Protein AF-A0A950KW55-F1 (afdb_monomer_lite)

Secondary structure (DSSP, 8-state):
---HHHHHHHHHHHHTGGGHHHHHHHHHHHHHHH-TTTEEEEEEESSTT-S-EEEEEEEEEETTEEEEEEEETTEEEEEEEEEETTEEEEEEEE-HHHHHHHHHT-

Foldseek 3Di:
DDDVVVVVVVVVLVVPLVALQVVVQVVLVVCCVPPVPFKDWDWDAPDDPHPDTGTAKIWGDDPQKIWIWGDDPRDIWIKIFGHDPNDTPDMDTDDPVVSVVVVVVD

Sequence (106 aa):
MSDGSFDLVVSSLQADAADTRSLVEALATKLERALPAETHVDRKAAKLLSRDKRVTRIDVRLGDLDYALRMEGERARTQRSKTSGGIVIKSEELSLEAWLAALADT

Structure (mmCIF, N/CA/C/O backbone):
data_AF-A0A950KW55-F1
#
_entry.id   AF-A0A950KW55-F1
#
loop_
_atom_site.group_PDB
_atom_site.id
_atom_site.type_symbol
_atom_site.label_atom_id
_atom_site.label_alt_id
_atom_site.label_comp_id
_atom_site.label_asym_id
_atom_site.label_entity_id
_atom_site.label_seq_id
_atom_site.pdbx_PDB_ins_code
_atom_site.Cartn_x
_atom_site.Cartn_y
_atom_site.Cartn_z
_atom_site.occupancy
_atom_site.B_iso_or_equiv
_atom_site.auth_seq_id
_atom_site.auth_comp_id
_atom_site.auth_asym_id
_atom_site.auth_atom_id
_atom_site.pdbx_PDB_model_num
ATOM 1 N N . MET A 1 1 ? 3.987 -2.331 29.959 1.00 46.03 1 MET A N 1
ATOM 2 C CA . MET A 1 1 ? 5.243 -3.037 29.627 1.00 46.03 1 MET A CA 1
ATOM 3 C C . MET A 1 1 ? 4.945 -3.997 28.492 1.00 46.03 1 MET A C 1
ATOM 5 O O . MET A 1 1 ? 4.374 -5.033 28.787 1.00 46.03 1 MET A O 1
ATOM 9 N N . SER A 1 2 ? 5.229 -3.594 27.248 1.00 50.84 2 SER A N 1
ATOM 10 C CA . SER A 1 2 ? 5.435 -4.436 26.051 1.00 50.84 2 SER A CA 1
ATOM 11 C C . SER A 1 2 ? 5.650 -3.497 24.858 1.00 50.84 2 SER A C 1
ATOM 13 O O . SER A 1 2 ? 4.709 -3.228 24.130 1.00 50.84 2 SER A O 1
ATOM 15 N N . ASP A 1 3 ? 6.861 -2.955 24.701 1.00 51.66 3 ASP A N 1
ATOM 16 C CA . ASP A 1 3 ? 7.195 -2.055 23.571 1.00 51.66 3 ASP A CA 1
ATOM 17 C C . A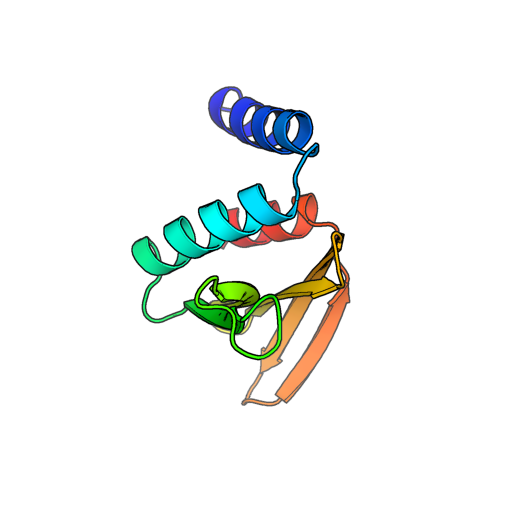SP A 1 3 ? 8.520 -2.427 22.873 1.00 51.66 3 ASP A C 1
ATOM 19 O O . ASP A 1 3 ? 8.860 -1.921 21.814 1.00 51.66 3 ASP A O 1
ATOM 23 N N . GLY A 1 4 ? 9.279 -3.383 23.424 1.00 51.66 4 GLY A N 1
ATOM 24 C CA . GLY A 1 4 ? 10.634 -3.676 22.946 1.00 51.66 4 GLY A CA 1
ATOM 25 C C . GLY A 1 4 ? 10.710 -4.451 21.629 1.00 51.66 4 GLY A C 1
ATOM 26 O O . GLY A 1 4 ? 11.717 -4.360 20.942 1.00 51.66 4 GLY A O 1
ATOM 27 N N . SER A 1 5 ? 9.680 -5.216 21.251 1.00 54.41 5 SER A N 1
ATOM 28 C CA . SER A 1 5 ? 9.697 -5.961 19.980 1.00 54.41 5 SER A CA 1
ATOM 29 C C . SER A 1 5 ? 9.237 -5.122 18.793 1.00 54.41 5 SER A C 1
ATOM 31 O O . SER A 1 5 ? 9.662 -5.401 17.678 1.00 54.41 5 SER A O 1
ATOM 33 N N . PHE A 1 6 ? 8.393 -4.111 19.013 1.00 53.34 6 PHE A N 1
ATOM 34 C CA . PHE A 1 6 ? 7.859 -3.278 17.937 1.00 53.34 6 PHE A CA 1
ATOM 35 C C . PHE A 1 6 ? 8.795 -2.111 17.625 1.00 53.34 6 PHE A C 1
ATOM 37 O O . PHE A 1 6 ? 9.083 -1.870 16.457 1.00 53.34 6 PHE A O 1
ATOM 44 N N . ASP A 1 7 ? 9.387 -1.492 18.650 1.00 55.97 7 ASP A N 1
ATOM 45 C CA . ASP A 1 7 ? 10.441 -0.490 18.472 1.00 55.97 7 ASP A CA 1
ATOM 46 C C . ASP A 1 7 ? 11.665 -1.074 17.743 1.00 55.97 7 ASP A C 1
ATOM 48 O O . ASP A 1 7 ? 12.265 -0.416 16.899 1.00 55.97 7 ASP A O 1
ATOM 52 N N . LEU A 1 8 ? 11.965 -2.365 17.942 1.00 58.38 8 LEU A N 1
ATOM 53 C CA . LEU A 1 8 ? 13.001 -3.077 17.184 1.00 58.38 8 LEU A CA 1
ATOM 54 C C . LEU A 1 8 ? 12.618 -3.299 15.713 1.00 58.38 8 LEU A C 1
ATOM 56 O O . LEU A 1 8 ? 13.489 -3.295 14.849 1.00 58.38 8 LEU A O 1
ATOM 60 N N . VAL A 1 9 ? 11.328 -3.486 15.414 1.00 59.31 9 VAL A N 1
ATOM 61 C CA . VAL A 1 9 ? 10.818 -3.589 14.037 1.00 59.31 9 VAL A CA 1
ATOM 62 C C . VAL A 1 9 ? 10.867 -2.222 13.358 1.00 59.31 9 VAL A C 1
ATOM 64 O O . VAL A 1 9 ? 11.351 -2.135 12.234 1.00 59.31 9 VAL A O 1
ATOM 67 N N . VAL A 1 10 ? 10.452 -1.156 14.045 1.00 57.22 10 VAL A N 1
ATOM 68 C CA . VAL A 1 10 ? 10.537 0.234 13.563 1.00 57.22 10 VAL A CA 1
ATOM 69 C C . VAL A 1 10 ? 11.995 0.653 13.351 1.00 57.22 10 VAL A C 1
ATOM 71 O O . VAL A 1 10 ? 12.351 1.135 12.278 1.00 57.22 10 VAL A O 1
ATOM 74 N N . SER A 1 11 ? 12.869 0.369 14.315 1.00 53.47 11 SER A N 1
ATOM 75 C CA . SER A 1 11 ? 14.308 0.635 14.237 1.00 53.47 11 SER A CA 1
ATOM 76 C C . SER A 1 11 ? 14.998 -0.207 13.162 1.00 53.47 11 SER A C 1
ATOM 78 O O . SER A 1 11 ? 15.872 0.290 12.455 1.00 53.47 11 SER A O 1
ATOM 80 N N . SER A 1 12 ? 14.586 -1.466 12.972 1.00 52.66 12 SER A N 1
ATOM 81 C CA . SER A 1 12 ? 15.067 -2.295 11.861 1.00 52.66 12 SER A CA 1
ATOM 82 C C . SER A 1 12 ? 14.625 -1.729 10.514 1.00 52.66 12 SER A C 1
ATOM 84 O O . SER A 1 12 ? 15.412 -1.770 9.579 1.00 52.66 12 SER A O 1
ATOM 86 N N . LEU A 1 13 ? 13.408 -1.187 10.399 1.00 51.78 13 LEU A N 1
ATOM 87 C CA . LEU A 1 13 ? 12.907 -0.564 9.170 1.00 51.78 13 LEU A CA 1
ATOM 88 C C . LEU A 1 13 ? 13.623 0.764 8.864 1.00 51.78 13 LEU A C 1
ATOM 90 O O . LEU A 1 13 ? 13.904 1.042 7.700 1.00 51.78 13 LEU A O 1
ATOM 94 N N . GLN A 1 14 ? 13.967 1.555 9.889 1.00 54.75 14 GLN A N 1
ATOM 95 C CA . GLN A 1 14 ? 14.777 2.773 9.742 1.00 54.75 14 GLN A CA 1
ATOM 96 C C . GLN A 1 14 ? 16.246 2.474 9.399 1.00 54.75 14 GLN A C 1
ATOM 98 O O . GLN A 1 14 ? 16.844 3.203 8.610 1.00 54.75 14 GLN A O 1
ATOM 103 N N . ALA A 1 15 ? 16.832 1.405 9.948 1.00 43.06 15 ALA A N 1
ATOM 104 C CA . ALA A 1 15 ? 18.209 1.003 9.647 1.00 43.06 15 ALA A CA 1
ATOM 105 C C . ALA A 1 15 ? 18.362 0.396 8.236 1.00 43.06 15 ALA A C 1
ATOM 107 O O . ALA A 1 15 ? 19.405 0.574 7.608 1.00 43.06 15 ALA A O 1
ATOM 108 N N . ASP A 1 16 ? 17.315 -0.250 7.710 1.00 46.72 16 ASP A N 1
ATOM 109 C CA . ASP A 1 16 ? 17.263 -0.808 6.346 1.00 46.72 16 ASP A CA 1
ATOM 110 C C . ASP A 1 16 ? 16.841 0.228 5.279 1.00 46.72 16 ASP A C 1
ATOM 112 O O . ASP A 1 16 ? 16.734 -0.088 4.092 1.00 46.72 16 ASP A O 1
ATOM 116 N N . ALA A 1 17 ? 16.643 1.496 5.670 1.00 47.62 17 ALA A N 1
ATOM 117 C CA . ALA A 1 17 ? 16.251 2.599 4.783 1.00 47.62 17 ALA A CA 1
ATOM 118 C C . ALA A 1 17 ? 17.265 2.909 3.658 1.00 47.62 17 ALA A C 1
ATOM 120 O O . ALA A 1 17 ? 16.999 3.764 2.812 1.00 47.62 17 ALA A O 1
ATOM 121 N N . ALA A 1 18 ? 18.396 2.195 3.602 1.00 52.03 18 ALA A N 1
ATOM 122 C CA . ALA A 1 18 ? 19.300 2.201 2.457 1.00 52.03 18 ALA A CA 1
ATOM 123 C C . ALA A 1 18 ? 18.646 1.644 1.173 1.00 52.03 18 ALA A C 1
ATOM 125 O O . ALA A 1 18 ? 19.099 1.991 0.084 1.00 52.03 18 ALA 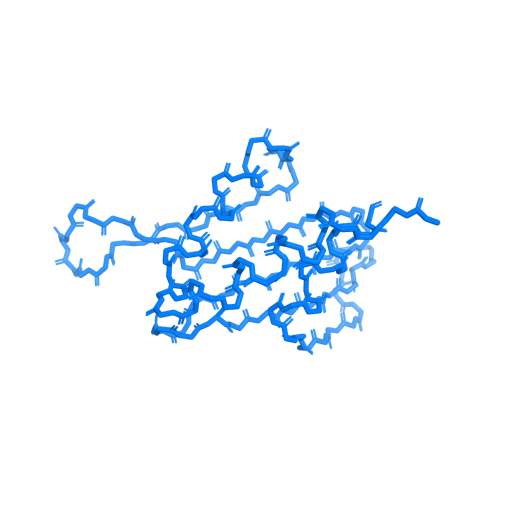A O 1
ATOM 126 N N . ASP A 1 19 ? 17.567 0.850 1.269 1.00 71.75 19 ASP A N 1
ATOM 127 C CA . ASP A 1 19 ? 16.793 0.423 0.097 1.00 71.75 19 ASP A CA 1
ATOM 128 C C . ASP A 1 19 ? 15.282 0.305 0.389 1.00 71.75 19 ASP A C 1
ATOM 130 O O . ASP A 1 19 ? 14.730 -0.774 0.626 1.00 71.75 19 ASP A O 1
ATOM 134 N N . THR A 1 20 ? 14.580 1.444 0.307 1.00 78.88 20 THR A N 1
ATOM 135 C CA . THR A 1 20 ? 13.107 1.544 0.437 1.00 78.88 20 THR A CA 1
ATOM 136 C C . THR A 1 20 ? 12.373 0.520 -0.440 1.00 78.88 20 THR A C 1
ATOM 138 O O . THR A 1 20 ? 11.300 0.035 -0.081 1.00 78.88 20 THR A O 1
ATOM 141 N N . ARG A 1 21 ? 12.944 0.146 -1.591 1.00 82.69 21 ARG A N 1
ATOM 142 C CA . ARG A 1 21 ? 12.344 -0.836 -2.496 1.00 82.69 21 ARG A CA 1
ATOM 143 C C . ARG A 1 21 ? 12.376 -2.239 -1.900 1.00 82.69 21 ARG A C 1
ATOM 145 O O . ARG A 1 21 ? 11.359 -2.925 -1.953 1.00 82.69 21 ARG A O 1
ATOM 152 N N . SER A 1 22 ? 13.496 -2.652 -1.314 1.00 84.31 22 SER A N 1
ATOM 153 C CA . SER A 1 22 ? 13.617 -3.955 -0.648 1.00 84.31 22 SER A CA 1
ATOM 154 C C . SER A 1 22 ? 12.655 -4.078 0.538 1.00 84.31 22 SER A C 1
ATOM 156 O O . SER A 1 22 ? 11.984 -5.103 0.687 1.00 84.31 22 SER A O 1
ATOM 158 N N . LEU A 1 23 ? 12.483 -2.998 1.306 1.00 82.81 23 LEU A N 1
ATOM 159 C CA . LEU A 1 23 ? 11.483 -2.918 2.373 1.00 82.81 23 LEU A CA 1
ATOM 160 C C . LEU A 1 23 ? 10.059 -3.129 1.835 1.00 82.81 23 LEU A C 1
ATOM 162 O O . LEU A 1 23 ? 9.305 -3.941 2.374 1.00 82.81 23 LEU A O 1
ATOM 166 N N . VAL A 1 24 ? 9.694 -2.444 0.749 1.00 88.94 24 VAL A N 1
ATOM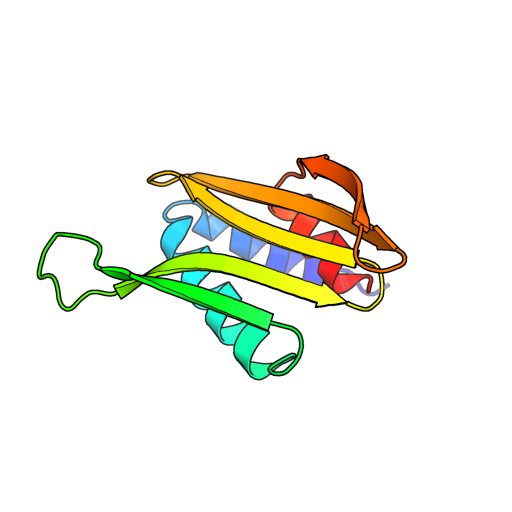 167 C CA . VAL A 1 24 ? 8.358 -2.548 0.138 1.00 88.94 24 VAL A CA 1
ATOM 168 C C . VAL A 1 24 ? 8.089 -3.946 -0.436 1.00 88.94 24 VAL A C 1
ATOM 170 O O . VAL A 1 24 ? 6.976 -4.452 -0.299 1.00 88.94 24 VAL A O 1
ATOM 173 N N . GLU A 1 25 ? 9.089 -4.614 -1.014 1.00 90.50 25 GLU A N 1
ATOM 174 C CA . GLU A 1 25 ? 8.975 -6.009 -1.479 1.00 90.50 25 GLU A CA 1
ATOM 175 C C . GLU A 1 25 ? 8.708 -6.987 -0.321 1.00 90.50 25 GLU A C 1
ATOM 177 O O . GLU A 1 25 ? 7.828 -7.856 -0.401 1.00 90.50 25 GLU A O 1
ATOM 182 N N . ALA A 1 26 ? 9.449 -6.835 0.782 1.00 90.44 26 ALA A N 1
ATOM 183 C CA . ALA A 1 26 ? 9.265 -7.653 1.976 1.00 90.44 26 ALA A CA 1
ATOM 184 C C . ALA A 1 26 ? 7.889 -7.410 2.614 1.00 90.44 26 ALA A C 1
ATOM 186 O O . ALA A 1 26 ? 7.208 -8.360 3.008 1.00 90.44 26 ALA A O 1
ATOM 187 N N . LEU A 1 27 ? 7.461 -6.148 2.676 1.00 89.44 27 LEU A N 1
ATOM 188 C CA . LEU A 1 27 ? 6.160 -5.744 3.195 1.00 89.44 27 LEU A CA 1
ATOM 189 C C . LEU A 1 27 ? 5.011 -6.316 2.360 1.00 89.44 27 LEU A C 1
ATOM 191 O O . LEU A 1 27 ? 4.104 -6.924 2.923 1.00 89.44 27 LEU A O 1
ATOM 195 N N . ALA A 1 28 ? 5.086 -6.205 1.031 1.00 91.75 28 ALA A N 1
ATOM 196 C CA . ALA A 1 28 ? 4.114 -6.804 0.118 1.00 91.75 28 ALA A CA 1
ATOM 197 C C . ALA A 1 28 ? 3.966 -8.310 0.365 1.00 91.75 28 ALA A C 1
ATOM 199 O O . ALA A 1 28 ? 2.857 -8.808 0.531 1.00 91.75 28 ALA A O 1
ATOM 200 N N . THR A 1 29 ? 5.092 -9.020 0.475 1.00 91.69 29 THR A N 1
ATOM 201 C CA . THR A 1 29 ? 5.099 -10.470 0.721 1.00 91.69 29 THR A CA 1
ATOM 202 C C . THR A 1 29 ? 4.462 -10.831 2.065 1.00 91.69 29 THR A C 1
ATOM 204 O O . THR A 1 29 ? 3.778 -11.849 2.172 1.00 91.69 29 THR A O 1
ATOM 207 N N . LYS A 1 30 ? 4.686 -10.024 3.110 1.00 90.12 30 LYS A N 1
ATOM 208 C CA . LYS A 1 30 ? 4.070 -10.232 4.428 1.00 90.12 30 LYS A CA 1
ATOM 209 C C . LYS A 1 30 ? 2.562 -9.980 4.387 1.00 90.12 30 LYS A C 1
ATOM 211 O O . LYS A 1 30 ? 1.814 -10.813 4.890 1.00 90.12 30 LYS A O 1
ATOM 216 N N . LEU A 1 31 ? 2.124 -8.887 3.764 1.00 90.69 31 LEU A N 1
ATOM 217 C CA . LEU A 1 31 ? 0.709 -8.519 3.664 1.00 90.69 31 LEU A CA 1
ATOM 218 C C . LEU A 1 31 ? -0.086 -9.522 2.819 1.00 90.69 31 LEU A C 1
ATOM 220 O O . LEU A 1 31 ? -1.124 -9.990 3.268 1.00 90.69 31 LEU A O 1
ATOM 224 N N . GLU A 1 32 ? 0.443 -9.958 1.670 1.00 92.12 32 GLU A N 1
ATOM 225 C CA . GLU A 1 32 ? -0.187 -11.007 0.849 1.00 92.12 32 GLU A CA 1
ATOM 226 C C . GLU A 1 32 ? -0.355 -12.333 1.608 1.00 92.12 32 GLU A C 1
ATOM 228 O O . GLU A 1 32 ? -1.271 -13.096 1.317 1.00 92.12 32 GLU A O 1
ATOM 233 N N . ARG A 1 33 ? 0.524 -12.634 2.574 1.00 90.06 33 ARG A N 1
ATOM 234 C CA . ARG A 1 33 ? 0.428 -13.850 3.399 1.00 90.06 33 ARG A CA 1
ATOM 235 C C . ARG A 1 33 ? -0.520 -13.696 4.582 1.00 90.06 33 ARG A C 1
ATOM 237 O O . ARG A 1 33 ? -1.199 -14.658 4.925 1.00 90.06 33 ARG A O 1
ATOM 244 N N . ALA A 1 34 ? -0.514 -12.536 5.230 1.00 88.00 34 ALA A N 1
ATOM 245 C CA . ALA A 1 34 ? -1.320 -12.280 6.419 1.00 88.00 34 ALA A CA 1
ATOM 246 C C . ALA A 1 34 ? -2.784 -11.968 6.072 1.00 88.00 34 ALA A C 1
ATOM 248 O O . ALA A 1 34 ? -3.680 -12.409 6.782 1.00 88.00 34 ALA A O 1
ATOM 249 N N . LEU A 1 35 ? -3.008 -11.224 4.985 1.00 89.44 35 LEU A N 1
ATOM 250 C CA . LEU A 1 35 ? -4.293 -10.643 4.590 1.00 89.44 35 LEU A CA 1
ATOM 251 C C . LEU A 1 35 ? -4.514 -10.801 3.072 1.00 89.44 35 LEU A C 1
ATOM 253 O O . LEU A 1 35 ? -4.512 -9.813 2.327 1.00 89.44 35 LEU A O 1
ATOM 257 N N . PRO A 1 36 ? -4.627 -12.043 2.568 1.00 90.31 36 PRO A N 1
ATOM 258 C CA . PRO A 1 36 ? -4.666 -12.316 1.133 1.00 90.31 36 PRO A CA 1
ATOM 259 C C . PRO A 1 36 ? -5.926 -11.795 0.427 1.00 90.31 36 PRO A C 1
ATOM 261 O O . PRO A 1 36 ? -5.882 -11.581 -0.782 1.00 90.31 36 PRO A O 1
ATOM 264 N N . ALA A 1 37 ? -7.050 -11.625 1.132 1.00 91.62 37 ALA A N 1
ATOM 265 C CA . ALA A 1 37 ? -8.302 -11.159 0.529 1.00 91.62 37 ALA A CA 1
ATOM 266 C C . ALA A 1 37 ? -8.394 -9.623 0.489 1.00 91.62 37 ALA A C 1
ATOM 268 O O . ALA A 1 37 ? -9.103 -9.052 -0.339 1.00 91.62 37 ALA A O 1
ATOM 269 N N . GLU A 1 38 ? -7.663 -8.966 1.380 1.00 92.38 38 GLU A N 1
ATOM 270 C CA . GLU A 1 38 ? -7.689 -7.534 1.642 1.00 92.38 38 GLU A CA 1
ATOM 271 C C . GLU A 1 38 ? -6.515 -6.810 0.979 1.00 92.38 38 GLU A C 1
ATOM 273 O O . GLU A 1 38 ? -6.585 -5.600 0.766 1.00 92.38 38 GLU A O 1
ATOM 278 N N . THR A 1 39 ? -5.447 -7.539 0.643 1.00 94.31 39 THR A N 1
ATOM 279 C CA . THR A 1 39 ? -4.223 -6.994 0.051 1.00 94.31 39 THR A CA 1
ATOM 280 C C . THR A 1 39 ? -4.187 -7.209 -1.457 1.00 94.31 39 THR A C 1
ATOM 282 O O . THR A 1 39 ? -4.294 -8.326 -1.960 1.00 94.31 39 THR A O 1
ATOM 285 N N . HIS A 1 40 ? -3.918 -6.135 -2.189 1.00 94.94 40 HIS A N 1
ATOM 286 C CA . HIS A 1 40 ? -3.628 -6.149 -3.611 1.00 94.94 40 HIS A CA 1
ATOM 287 C C . HIS A 1 40 ? -2.233 -5.575 -3.874 1.00 94.94 40 HIS A C 1
ATOM 289 O O . HIS A 1 40 ? -1.910 -4.475 -3.431 1.00 94.94 40 HIS A O 1
ATOM 295 N N . VAL A 1 41 ? -1.401 -6.309 -4.615 1.00 95.50 41 VAL A N 1
ATOM 296 C CA . VAL A 1 41 ? -0.028 -5.896 -4.935 1.00 95.50 41 VAL A CA 1
ATOM 297 C C . VAL A 1 41 ? 0.167 -5.838 -6.444 1.00 95.50 41 VAL A C 1
ATOM 299 O O . VAL A 1 41 ? 0.130 -6.855 -7.137 1.00 95.50 41 VAL A O 1
ATOM 302 N N . ASP A 1 42 ? 0.479 -4.648 -6.951 1.00 94.12 42 ASP A N 1
ATOM 303 C CA . ASP A 1 42 ? 0.850 -4.447 -8.348 1.00 94.12 42 ASP A CA 1
ATOM 304 C C . ASP A 1 42 ? 2.363 -4.526 -8.526 1.00 94.12 42 ASP A C 1
ATOM 306 O O . ASP A 1 42 ? 3.123 -3.676 -8.041 1.00 94.12 42 ASP A O 1
ATOM 310 N N . ARG A 1 43 ? 2.802 -5.500 -9.326 1.00 93.38 43 ARG A N 1
ATOM 311 C CA . ARG A 1 43 ? 4.205 -5.675 -9.715 1.00 93.38 43 ARG A CA 1
ATOM 312 C C . ARG A 1 43 ? 4.397 -5.373 -11.199 1.00 93.38 43 ARG A C 1
ATOM 314 O O . ARG A 1 43 ? 3.746 -5.983 -12.048 1.00 93.38 43 ARG A O 1
ATOM 321 N N . LYS A 1 44 ? 5.326 -4.475 -11.532 1.00 88.69 44 LYS A N 1
ATOM 322 C CA . LYS A 1 44 ? 5.658 -4.107 -12.921 1.00 88.69 44 LYS A CA 1
ATOM 323 C C . LYS A 1 44 ? 7.124 -4.382 -13.226 1.00 88.69 44 LYS A C 1
ATOM 325 O O . LYS A 1 44 ? 7.969 -4.348 -12.337 1.00 88.69 44 LYS A O 1
ATOM 330 N N . ALA A 1 45 ? 7.424 -4.667 -14.492 1.00 84.31 45 ALA A N 1
ATOM 331 C CA . ALA A 1 45 ? 8.799 -4.857 -14.942 1.00 84.31 45 ALA A CA 1
ATOM 332 C C . ALA A 1 45 ? 9.611 -3.566 -14.744 1.00 84.31 45 ALA A C 1
ATOM 334 O O . ALA A 1 45 ? 9.158 -2.490 -15.133 1.00 84.31 45 ALA A O 1
ATOM 335 N N . ALA A 1 46 ? 10.811 -3.674 -14.169 1.00 74.00 46 ALA A N 1
ATOM 336 C CA . ALA A 1 46 ? 11.665 -2.516 -13.878 1.00 74.00 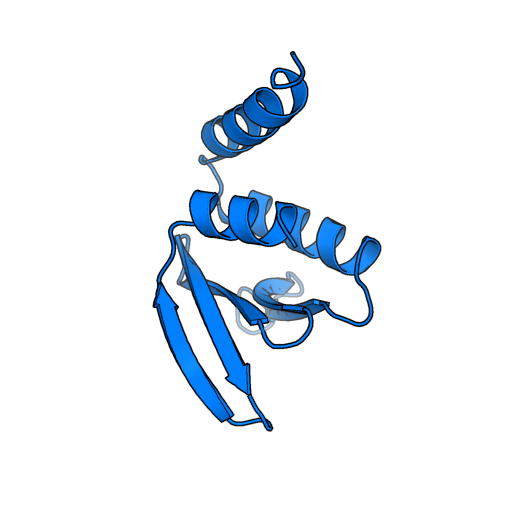46 ALA A CA 1
ATOM 337 C C . ALA A 1 46 ? 12.172 -1.795 -15.144 1.00 74.00 46 ALA A C 1
ATOM 339 O O . ALA A 1 46 ? 12.472 -0.604 -15.114 1.00 74.00 46 ALA A O 1
ATOM 340 N N . LYS A 1 47 ? 12.271 -2.516 -16.266 1.00 78.00 47 LYS A N 1
ATOM 341 C CA . LYS A 1 47 ? 12.603 -1.990 -17.598 1.00 78.00 47 LYS A CA 1
ATOM 342 C C . LYS A 1 47 ? 11.714 -2.671 -18.632 1.00 78.00 47 LYS A C 1
ATOM 344 O O . LYS A 1 47 ? 11.268 -3.799 -18.405 1.00 78.00 47 LYS A O 1
ATOM 349 N N . LEU A 1 48 ? 11.490 -2.010 -19.770 1.00 67.94 48 LEU A N 1
ATOM 350 C CA . LEU A 1 48 ? 10.781 -2.597 -20.907 1.00 67.94 48 LEU A CA 1
ATOM 351 C C . LEU A 1 48 ? 11.481 -3.918 -21.277 1.00 67.94 48 LEU A C 1
ATOM 353 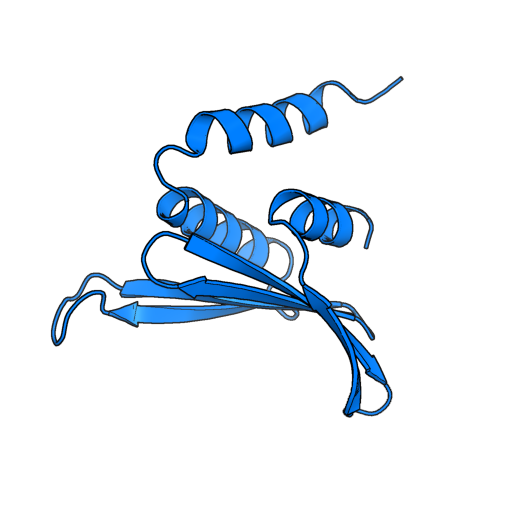O O . LEU A 1 48 ? 12.659 -3.907 -21.615 1.00 67.94 48 LEU A O 1
ATOM 357 N N . LEU A 1 49 ? 10.765 -5.042 -21.150 1.00 70.50 49 LEU A N 1
ATOM 358 C CA . LEU A 1 49 ? 11.239 -6.422 -21.379 1.00 70.50 49 LEU A CA 1
ATOM 359 C C . LEU A 1 49 ? 12.108 -7.070 -20.280 1.00 70.50 49 LEU A C 1
ATOM 361 O O . LEU A 1 49 ? 12.574 -8.194 -20.471 1.00 70.50 49 LEU A O 1
ATOM 365 N N . SER A 1 50 ? 12.299 -6.444 -19.114 1.00 77.75 50 SER A N 1
ATOM 366 C CA . SER A 1 50 ? 12.962 -7.133 -17.996 1.00 77.75 50 SER A CA 1
ATOM 367 C C . SER A 1 50 ? 12.052 -8.200 -17.381 1.00 77.75 50 SER A C 1
ATOM 369 O O . SER A 1 50 ? 10.859 -7.971 -17.171 1.00 77.75 50 SER A O 1
ATOM 371 N N . ARG A 1 51 ? 12.627 -9.358 -17.033 1.00 78.00 51 ARG A N 1
ATOM 372 C CA . ARG A 1 51 ? 11.951 -10.380 -16.211 1.00 78.00 51 ARG A CA 1
ATOM 373 C C . ARG A 1 51 ? 11.857 -9.979 -14.739 1.00 78.00 51 ARG A C 1
ATOM 375 O O . ARG A 1 51 ? 11.076 -10.571 -14.002 1.00 78.00 51 ARG A O 1
ATOM 382 N N . ASP A 1 52 ? 12.634 -8.980 -14.331 1.00 82.00 52 ASP A N 1
ATOM 383 C CA . ASP A 1 52 ? 12.628 -8.452 -12.976 1.00 82.00 52 ASP A CA 1
ATOM 384 C C . ASP A 1 52 ? 11.385 -7.571 -12.762 1.00 82.00 52 ASP A C 1
ATOM 386 O O . ASP A 1 52 ? 11.313 -6.436 -13.253 1.00 82.00 52 ASP A O 1
ATOM 390 N N . LYS A 1 53 ? 10.376 -8.137 -12.089 1.00 85.31 53 LYS A N 1
ATOM 391 C CA . LYS A 1 53 ? 9.150 -7.439 -11.696 1.00 85.31 53 LYS A CA 1
ATOM 392 C C . LYS A 1 53 ? 9.301 -6.948 -10.267 1.00 85.31 53 LYS A C 1
ATOM 394 O O . LYS A 1 53 ? 9.542 -7.746 -9.370 1.00 85.31 53 LYS A O 1
ATOM 399 N N . ARG A 1 54 ? 9.081 -5.653 -10.071 1.00 88.81 54 ARG A N 1
ATOM 400 C CA . ARG A 1 54 ? 9.145 -5.005 -8.765 1.00 88.81 54 ARG A CA 1
ATOM 401 C C . ARG A 1 54 ? 7.783 -4.488 -8.346 1.00 88.81 54 ARG A C 1
ATOM 403 O O . ARG A 1 54 ? 6.990 -4.081 -9.200 1.00 88.81 54 ARG A O 1
ATOM 410 N N . VAL A 1 55 ? 7.526 -4.476 -7.046 1.00 92.62 55 VAL A N 1
ATOM 411 C CA . VAL A 1 55 ? 6.333 -3.865 -6.460 1.00 92.62 55 VAL A CA 1
ATOM 412 C C . VAL A 1 55 ? 6.321 -2.377 -6.795 1.00 92.62 55 VAL A C 1
ATOM 414 O O . VAL A 1 55 ? 7.310 -1.659 -6.649 1.00 92.62 55 VAL A O 1
ATOM 417 N N . THR A 1 56 ? 5.181 -1.929 -7.306 1.00 93.12 56 THR A N 1
ATOM 418 C CA . THR A 1 56 ? 4.927 -0.529 -7.665 1.00 93.12 56 THR A CA 1
ATOM 419 C C . THR A 1 56 ? 3.781 0.067 -6.874 1.00 93.12 56 THR A C 1
ATOM 421 O O . THR A 1 56 ? 3.755 1.280 -6.673 1.00 93.12 56 THR A O 1
ATOM 424 N N . ARG A 1 57 ? 2.854 -0.773 -6.409 1.00 94.69 57 ARG A N 1
ATOM 425 C CA . ARG A 1 57 ? 1.753 -0.368 -5.551 1.00 94.69 57 ARG A CA 1
ATOM 426 C C . ARG A 1 57 ? 1.325 -1.518 -4.647 1.00 94.69 57 ARG A C 1
ATOM 428 O O . ARG A 1 57 ? 1.354 -2.672 -5.069 1.00 94.69 57 ARG A O 1
ATOM 435 N N . ILE A 1 58 ? 0.937 -1.172 -3.428 1.00 95.38 58 ILE A N 1
ATOM 436 C CA . ILE A 1 58 ? 0.243 -2.037 -2.479 1.00 95.38 58 ILE A CA 1
ATOM 437 C C . ILE A 1 58 ? -1.030 -1.292 -2.088 1.00 95.38 58 ILE A C 1
ATOM 439 O O . ILE A 1 58 ? -0.949 -0.135 -1.682 1.00 95.38 58 ILE A O 1
ATOM 443 N N . ASP A 1 59 ? -2.181 -1.934 -2.207 1.00 94.75 59 ASP A N 1
ATOM 444 C CA . ASP A 1 59 ? -3.440 -1.446 -1.658 1.00 94.75 59 ASP A CA 1
ATOM 445 C C . ASP A 1 59 ? -3.939 -2.473 -0.636 1.00 94.75 59 ASP A C 1
ATOM 447 O O . ASP A 1 59 ? -3.983 -3.665 -0.931 1.00 94.75 59 ASP A O 1
ATOM 451 N N . VAL A 1 60 ? -4.300 -2.026 0.562 1.00 94.12 60 VAL A N 1
ATOM 452 C CA . VAL A 1 60 ? -4.884 -2.863 1.615 1.00 94.12 60 VAL A CA 1
ATOM 453 C C . VAL A 1 60 ? -6.231 -2.270 1.997 1.00 94.12 60 VAL A C 1
ATOM 455 O O . VAL A 1 60 ? -6.303 -1.101 2.379 1.00 94.12 60 VAL A O 1
ATOM 458 N N . ARG A 1 61 ? -7.299 -3.060 1.893 1.00 92.06 61 ARG A N 1
ATOM 459 C CA . ARG A 1 61 ? -8.661 -2.638 2.232 1.00 92.06 61 ARG A CA 1
ATOM 460 C C . ARG A 1 61 ? -9.137 -3.320 3.504 1.00 92.06 61 ARG A C 1
ATOM 462 O O . ARG A 1 61 ? -9.429 -4.510 3.493 1.00 92.06 61 ARG A O 1
ATOM 469 N N . LEU A 1 62 ? -9.287 -2.541 4.568 1.00 89.50 62 LEU A N 1
ATOM 470 C CA . LEU A 1 62 ? -9.749 -3.000 5.875 1.00 89.50 62 LEU A CA 1
ATOM 471 C C . LEU A 1 62 ? -11.042 -2.262 6.235 1.00 89.50 62 LEU A C 1
ATOM 473 O O . LEU A 1 62 ? -11.027 -1.130 6.718 1.00 89.50 62 LEU A O 1
ATOM 477 N N . GLY A 1 63 ? -12.182 -2.898 5.951 1.00 88.06 63 GLY A N 1
ATOM 478 C CA . GLY A 1 63 ? -13.505 -2.301 6.153 1.00 88.06 63 GLY A CA 1
ATOM 479 C C . GLY A 1 63 ? -13.691 -1.018 5.337 1.00 88.06 63 GLY A C 1
ATOM 480 O O . GLY A 1 63 ? -13.636 -1.046 4.108 1.00 88.06 63 GLY A O 1
ATOM 481 N N . ASP A 1 64 ? -13.891 0.101 6.035 1.00 88.25 64 ASP A N 1
ATOM 482 C CA . ASP A 1 64 ? -14.065 1.439 5.450 1.00 88.25 64 ASP A CA 1
ATOM 483 C C . ASP A 1 64 ? -12.732 2.172 5.207 1.00 88.25 64 ASP A C 1
ATOM 485 O O . ASP A 1 64 ? -12.730 3.335 4.799 1.00 88.25 64 ASP A O 1
ATOM 489 N N . LEU A 1 65 ? -11.588 1.554 5.514 1.00 91.00 65 LEU A N 1
ATOM 490 C CA . LEU A 1 65 ? -10.269 2.160 5.350 1.00 91.00 65 LEU A CA 1
ATOM 491 C C . LEU A 1 65 ? -9.505 1.490 4.209 1.00 91.00 65 LEU A C 1
ATOM 493 O O . LEU A 1 65 ? -9.356 0.272 4.156 1.00 91.00 65 LEU A O 1
ATOM 497 N N . ASP A 1 66 ? -8.979 2.317 3.317 1.00 91.94 66 ASP A N 1
ATOM 498 C CA . ASP A 1 66 ? -8.083 1.923 2.241 1.00 91.94 66 ASP A CA 1
ATOM 499 C C . ASP A 1 66 ? -6.694 2.506 2.509 1.00 91.94 66 ASP A C 1
ATOM 501 O O . ASP A 1 66 ? -6.508 3.721 2.622 1.00 91.94 66 ASP A O 1
ATOM 505 N N . TYR A 1 67 ? -5.702 1.635 2.569 1.00 93.56 67 TYR A N 1
ATOM 506 C CA . TYR A 1 67 ? -4.304 1.975 2.763 1.00 93.56 67 TYR A CA 1
ATOM 507 C C . TYR A 1 67 ? -3.559 1.737 1.459 1.00 93.56 67 TYR A C 1
ATOM 509 O O . TYR A 1 67 ? -3.478 0.609 0.987 1.00 93.56 67 TYR A O 1
ATOM 517 N N . ALA A 1 68 ? -2.997 2.789 0.876 1.00 94.12 68 ALA A N 1
ATOM 518 C CA . ALA A 1 68 ? -2.253 2.700 -0.371 1.00 94.12 68 ALA A CA 1
ATOM 519 C C . ALA A 1 68 ? -0.787 3.076 -0.159 1.00 94.12 68 ALA A C 1
ATOM 521 O O . ALA A 1 68 ? -0.482 4.102 0.446 1.00 94.12 68 ALA A O 1
ATOM 522 N N . LEU A 1 69 ? 0.114 2.279 -0.722 1.00 94.38 69 LEU A N 1
ATOM 523 C CA . LEU A 1 69 ? 1.529 2.586 -0.881 1.00 94.38 69 LEU A CA 1
ATOM 524 C C . LEU A 1 69 ? 1.857 2.548 -2.369 1.00 94.38 69 LEU A C 1
ATOM 526 O O . LEU A 1 69 ? 1.500 1.599 -3.061 1.00 94.38 69 LEU A O 1
ATOM 530 N N . ARG A 1 70 ? 2.552 3.564 -2.880 1.00 93.19 70 ARG A N 1
ATOM 531 C CA . ARG A 1 70 ? 3.014 3.643 -4.271 1.00 93.19 70 ARG A CA 1
ATOM 532 C C . ARG A 1 70 ? 4.496 3.967 -4.327 1.00 93.19 70 ARG A C 1
ATOM 534 O O . ARG A 1 70 ? 4.972 4.837 -3.607 1.00 93.19 70 ARG A O 1
ATOM 541 N N . MET A 1 71 ? 5.210 3.298 -5.223 1.00 88.25 71 MET A N 1
ATOM 542 C CA . MET A 1 71 ? 6.611 3.600 -5.502 1.00 88.25 71 MET A CA 1
ATOM 543 C C . MET A 1 71 ? 6.719 4.686 -6.577 1.00 88.25 71 MET A C 1
ATOM 545 O O . MET A 1 71 ? 6.274 4.495 -7.709 1.00 88.25 71 MET A O 1
ATOM 549 N N . GLU A 1 72 ? 7.373 5.794 -6.241 1.00 85.44 72 GLU A N 1
ATOM 550 C CA . GLU A 1 72 ? 7.785 6.863 -7.152 1.00 85.44 72 GLU A CA 1
ATOM 551 C C . GLU A 1 72 ? 9.313 6.850 -7.280 1.00 85.44 72 GLU A C 1
ATOM 553 O O . GLU A 1 72 ? 10.045 7.470 -6.505 1.00 85.44 72 GLU A O 1
ATOM 558 N N . GLY A 1 73 ? 9.815 6.077 -8.246 1.00 82.06 73 GLY A N 1
ATOM 559 C CA . GLY A 1 73 ? 11.251 5.830 -8.374 1.00 82.06 73 GLY A CA 1
ATOM 560 C C . GLY A 1 73 ? 11.777 5.036 -7.177 1.00 82.06 73 GLY A C 1
ATOM 561 O O . GLY A 1 73 ? 11.454 3.856 -7.030 1.00 82.06 73 GLY A O 1
ATOM 562 N N . GLU A 1 74 ? 12.587 5.670 -6.335 1.00 78.81 74 GLU A N 1
ATOM 563 C CA . GLU A 1 74 ? 13.147 5.072 -5.111 1.00 78.81 74 GLU A CA 1
ATOM 564 C C . GLU A 1 74 ? 12.396 5.483 -3.840 1.00 78.81 74 GLU A C 1
ATOM 566 O O . GLU A 1 74 ? 12.705 4.996 -2.758 1.00 78.81 74 GLU A O 1
ATOM 571 N N . ARG A 1 75 ? 11.389 6.354 -3.955 1.00 81.56 75 ARG A N 1
ATOM 572 C CA . ARG A 1 75 ? 10.606 6.828 -2.812 1.00 81.56 75 ARG A CA 1
ATOM 573 C C . ARG A 1 75 ? 9.277 6.092 -2.731 1.00 81.56 75 ARG A C 1
AT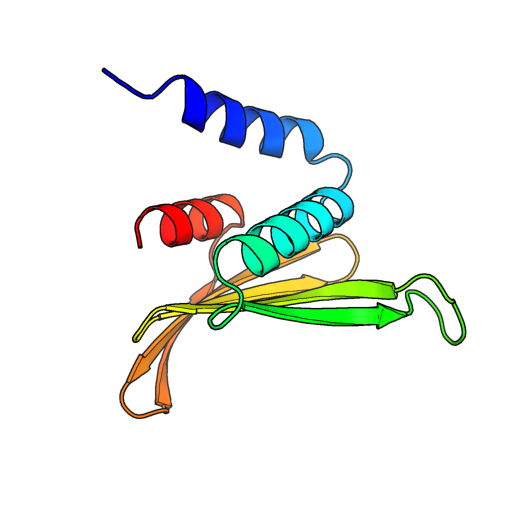OM 575 O O . ARG A 1 75 ? 8.637 5.855 -3.753 1.00 81.56 75 ARG A O 1
ATOM 582 N N . ALA A 1 76 ? 8.843 5.779 -1.517 1.00 86.25 76 ALA A N 1
ATOM 583 C CA . ALA A 1 76 ? 7.493 5.303 -1.255 1.00 86.25 76 ALA A CA 1
ATOM 584 C C . ALA A 1 76 ? 6.608 6.490 -0.853 1.00 86.25 76 ALA A C 1
ATOM 586 O O . ALA A 1 76 ? 6.945 7.235 0.066 1.00 86.25 76 ALA A O 1
ATOM 587 N N . ARG A 1 77 ? 5.475 6.657 -1.535 1.00 90.50 77 ARG A N 1
ATOM 588 C CA . ARG A 1 77 ? 4.375 7.513 -1.091 1.00 90.50 77 ARG A CA 1
ATOM 589 C C . ARG A 1 77 ? 3.284 6.659 -0.487 1.00 90.50 77 ARG A C 1
ATOM 591 O O . ARG A 1 77 ? 2.871 5.668 -1.086 1.00 90.50 77 ARG A O 1
ATOM 598 N N . THR A 1 78 ? 2.794 7.073 0.666 1.00 92.19 78 THR A N 1
ATOM 599 C CA . THR A 1 78 ? 1.785 6.347 1.430 1.00 92.19 78 THR A CA 1
ATOM 600 C C . THR A 1 78 ? 0.589 7.235 1.701 1.00 92.19 78 THR A C 1
ATOM 602 O O . THR A 1 78 ? 0.721 8.422 1.981 1.00 92.19 78 THR A O 1
ATOM 605 N N . GLN A 1 79 ? -0.599 6.656 1.612 1.00 93.25 79 GLN A N 1
ATOM 606 C CA . GLN A 1 79 ? -1.855 7.362 1.794 1.00 93.25 79 GLN A CA 1
ATOM 607 C C . GLN A 1 79 ? -2.841 6.460 2.528 1.00 93.25 79 GLN A C 1
ATOM 609 O O . GLN A 1 79 ? -2.908 5.257 2.268 1.00 93.25 79 GLN A O 1
ATOM 614 N N . ARG A 1 80 ? -3.642 7.055 3.408 1.00 93.56 80 ARG A N 1
ATOM 615 C CA . ARG A 1 80 ? -4.851 6.435 3.945 1.00 93.56 80 ARG A CA 1
ATOM 616 C C . ARG A 1 80 ? -6.062 7.152 3.383 1.00 93.56 80 ARG A C 1
ATOM 618 O O . ARG A 1 80 ? -6.092 8.378 3.303 1.00 93.56 80 ARG A O 1
ATOM 625 N N . SER A 1 81 ? -7.067 6.389 2.994 1.00 92.50 81 SER A N 1
ATOM 626 C CA . SER A 1 81 ? -8.353 6.914 2.571 1.00 92.50 81 SER A CA 1
ATOM 627 C C . SER A 1 81 ? -9.467 6.244 3.354 1.00 92.50 81 SER A C 1
ATOM 629 O O . SER A 1 81 ? -9.374 5.069 3.686 1.00 92.50 81 SER A O 1
ATOM 631 N N . LYS A 1 82 ? -10.517 6.999 3.664 1.00 89.38 82 LYS A N 1
ATOM 632 C CA . LYS A 1 82 ? -11.751 6.452 4.215 1.00 89.38 82 LYS A CA 1
ATOM 633 C C . LYS A 1 82 ? -12.786 6.391 3.108 1.00 89.38 82 LYS A C 1
ATOM 635 O O . LYS A 1 82 ? -13.144 7.430 2.551 1.00 89.38 82 LYS A O 1
ATOM 640 N N . THR A 1 83 ? -13.270 5.197 2.825 1.00 82.88 83 THR A N 1
ATOM 641 C CA . THR A 1 83 ? -14.304 4.922 1.838 1.00 82.88 83 THR A CA 1
ATOM 642 C C . THR A 1 83 ? -15.597 4.583 2.561 1.00 82.88 83 THR A C 1
ATOM 644 O O . THR A 1 83 ? -15.607 3.794 3.495 1.00 82.88 83 THR A O 1
ATOM 647 N N . SER A 1 84 ? -16.707 5.179 2.135 1.00 79.50 84 SER A N 1
ATOM 648 C CA . SER A 1 84 ? -18.038 4.800 2.613 1.00 79.50 84 SER A CA 1
ATOM 649 C C . SER A 1 84 ? -18.971 4.678 1.420 1.00 79.50 84 SER A C 1
ATOM 651 O O . SER A 1 84 ? -19.005 5.556 0.558 1.00 79.50 84 SER A O 1
ATOM 653 N N . GLY A 1 85 ? -19.674 3.549 1.317 1.00 74.19 85 GLY A N 1
ATOM 654 C CA . GLY A 1 85 ? -20.565 3.278 0.184 1.00 74.19 85 GLY A CA 1
ATOM 655 C C . GLY A 1 85 ? -19.858 3.240 -1.179 1.00 74.19 85 GLY A C 1
ATOM 656 O O . GLY A 1 85 ? -20.470 3.559 -2.191 1.00 74.19 85 GLY A O 1
ATOM 657 N N . GLY A 1 86 ? -18.565 2.895 -1.214 1.00 71.06 86 GLY A N 1
ATOM 658 C CA . GLY A 1 86 ? -17.762 2.853 -2.444 1.00 71.06 86 GLY A CA 1
ATOM 659 C C . GLY A 1 86 ? -17.213 4.207 -2.910 1.00 71.06 86 GLY A C 1
ATOM 660 O O . GLY A 1 86 ? -16.564 4.263 -3.953 1.00 71.06 86 GLY A O 1
ATOM 661 N N . ILE A 1 87 ? -17.430 5.285 -2.148 1.00 76.69 87 ILE A N 1
ATOM 662 C CA . ILE A 1 87 ? -16.913 6.624 -2.448 1.00 76.69 87 ILE A CA 1
ATOM 663 C C . ILE A 1 87 ? -15.852 6.998 -1.412 1.00 76.69 87 ILE A C 1
ATOM 665 O O . ILE A 1 87 ? -16.082 6.890 -0.206 1.00 76.69 87 ILE A O 1
ATOM 669 N N . VAL A 1 88 ? -14.692 7.459 -1.883 1.00 79.75 88 VAL A N 1
ATOM 670 C CA . VAL A 1 88 ? -13.638 7.998 -1.017 1.00 79.75 88 VAL A CA 1
ATOM 671 C C . VAL A 1 88 ? -14.116 9.323 -0.426 1.00 79.75 88 VAL A C 1
ATOM 673 O O . VAL A 1 88 ? -14.325 10.294 -1.149 1.00 79.75 88 VAL A O 1
ATOM 676 N N . ILE A 1 89 ? -14.291 9.357 0.893 1.00 82.94 89 ILE A N 1
ATOM 677 C CA . ILE A 1 89 ? -14.749 10.537 1.638 1.00 82.94 89 ILE A CA 1
ATOM 678 C C . ILE A 1 89 ? -13.573 11.435 2.008 1.00 82.94 89 ILE A C 1
ATOM 680 O O . ILE A 1 89 ? -13.664 12.659 1.942 1.00 82.94 89 ILE A O 1
ATOM 684 N N . LYS A 1 90 ? -12.469 10.828 2.441 1.00 82.00 90 LYS A N 1
ATOM 685 C CA . LYS A 1 90 ? -11.283 11.548 2.897 1.00 82.00 90 LYS A CA 1
ATOM 686 C C . LYS A 1 90 ? -10.044 10.779 2.489 1.00 82.00 90 LYS A C 1
ATOM 688 O O . LYS A 1 90 ? -10.023 9.562 2.625 1.00 82.00 90 LYS A O 1
ATOM 693 N N . SER A 1 91 ? -9.018 11.503 2.066 1.00 88.44 91 SER A N 1
ATOM 694 C CA . SER A 1 91 ? -7.684 10.973 1.811 1.00 88.44 91 SER A CA 1
ATOM 695 C C . SER A 1 91 ? -6.649 11.827 2.529 1.00 88.44 91 SER A C 1
ATOM 697 O O . SER A 1 91 ? -6.755 13.052 2.532 1.00 88.44 91 SER A O 1
ATOM 699 N N . GLU A 1 92 ? -5.663 11.184 3.141 1.00 91.00 92 GLU A N 1
ATOM 700 C CA . GLU A 1 92 ? -4.539 11.834 3.810 1.00 91.00 92 GLU A CA 1
ATOM 701 C C . GLU A 1 92 ? -3.230 11.144 3.424 1.00 91.00 92 GLU A C 1
ATOM 703 O O . GLU A 1 92 ? -3.138 9.914 3.440 1.00 91.00 92 GLU A O 1
ATOM 708 N N . GLU A 1 93 ? -2.228 11.936 3.045 1.00 90.56 93 GLU A N 1
ATOM 709 C CA . GLU A 1 93 ? -0.867 11.439 2.855 1.00 90.56 93 GLU A CA 1
ATOM 710 C C . GLU A 1 93 ? -0.249 11.192 4.235 1.00 90.56 93 GLU A C 1
ATOM 712 O O . GLU A 1 93 ? -0.354 12.028 5.134 1.00 90.56 93 GLU A O 1
ATOM 717 N N . LEU A 1 94 ? 0.363 10.026 4.406 1.00 88.00 94 LEU A N 1
ATOM 718 C CA . LEU A 1 94 ? 1.020 9.617 5.641 1.00 88.00 94 LEU A CA 1
ATOM 719 C C . LEU A 1 94 ? 2.497 9.379 5.354 1.00 88.00 94 LEU A C 1
ATOM 721 O O . LEU A 1 94 ? 2.857 8.999 4.239 1.00 88.00 94 LEU A O 1
ATOM 725 N N . SER A 1 95 ? 3.353 9.537 6.363 1.00 86.00 95 SER A N 1
ATOM 726 C CA . SER A 1 95 ? 4.689 8.943 6.294 1.00 86.00 95 SER A CA 1
ATOM 727 C C . SER A 1 95 ? 4.574 7.416 6.253 1.00 86.00 95 SER A C 1
ATOM 729 O O . SER A 1 95 ? 3.578 6.848 6.709 1.00 86.00 95 SER A O 1
ATOM 731 N N . LEU A 1 96 ? 5.603 6.742 5.736 1.00 82.88 96 LEU A N 1
ATOM 732 C CA . LEU A 1 96 ? 5.639 5.278 5.693 1.00 82.88 96 LEU A CA 1
ATOM 733 C C . LEU A 1 96 ? 5.462 4.668 7.093 1.00 82.88 96 LEU A C 1
ATOM 735 O O . LEU A 1 96 ? 4.730 3.698 7.258 1.00 82.88 96 LEU A O 1
ATOM 739 N N . GLU A 1 97 ? 6.078 5.276 8.106 1.00 82.31 97 GLU A N 1
ATOM 740 C CA . GLU A 1 97 ? 5.969 4.853 9.505 1.00 82.31 97 GLU A CA 1
ATOM 741 C C . GLU A 1 97 ? 4.542 5.004 10.040 1.00 82.31 97 GLU A C 1
ATOM 743 O O . GLU A 1 97 ? 3.992 4.056 10.596 1.00 82.31 97 GLU A O 1
ATOM 748 N N . ALA A 1 98 ? 3.908 6.161 9.819 1.00 84.06 98 ALA A N 1
ATOM 749 C CA . ALA A 1 98 ? 2.532 6.397 10.250 1.00 84.06 98 ALA A CA 1
ATOM 750 C C . ALA A 1 98 ? 1.538 5.478 9.524 1.00 84.06 98 ALA A C 1
ATOM 752 O O . ALA A 1 98 ? 0.546 5.047 10.107 1.00 84.06 98 ALA A O 1
ATOM 753 N N . TRP A 1 99 ? 1.809 5.152 8.259 1.00 90.69 99 TRP A N 1
ATOM 754 C CA . TRP A 1 99 ? 1.014 4.210 7.480 1.00 90.69 99 TRP A CA 1
ATOM 755 C C . TRP A 1 99 ? 1.119 2.780 8.025 1.00 90.69 99 TRP A C 1
ATOM 757 O O . TRP A 1 99 ? 0.100 2.113 8.189 1.00 90.69 99 TRP A O 1
ATOM 767 N N . LEU A 1 100 ? 2.333 2.328 8.360 1.00 84.50 100 LEU A N 1
ATOM 768 C CA . LEU A 1 100 ? 2.568 1.015 8.968 1.00 84.50 100 LEU A CA 1
ATOM 769 C C . LEU A 1 100 ? 1.933 0.901 10.355 1.00 84.50 100 LEU A C 1
ATOM 771 O O . LEU A 1 100 ? 1.295 -0.107 10.646 1.00 84.50 100 LEU A O 1
ATOM 775 N N . ALA A 1 101 ? 2.074 1.936 11.187 1.00 83.75 101 ALA A N 1
ATOM 776 C CA . ALA A 1 101 ? 1.439 1.984 12.500 1.00 83.75 101 ALA A CA 1
ATOM 777 C C . ALA A 1 101 ? -0.091 1.913 12.380 1.00 83.75 101 ALA A C 1
ATOM 779 O O . ALA A 1 101 ? -0.727 1.110 13.053 1.00 83.75 101 ALA A O 1
ATOM 780 N N . ALA A 1 102 ? -0.680 2.675 11.454 1.00 84.75 102 ALA A N 1
ATOM 781 C CA . ALA A 1 102 ? -2.124 2.662 11.244 1.00 84.75 102 ALA A CA 1
ATOM 782 C C . ALA A 1 102 ? -2.655 1.297 10.769 1.00 84.75 102 ALA A C 1
ATOM 784 O O . ALA A 1 102 ? -3.758 0.923 11.153 1.00 84.75 102 ALA A O 1
ATOM 785 N N . LEU A 1 103 ? -1.882 0.545 9.976 1.00 83.75 103 LEU A N 1
ATOM 786 C CA . LEU A 1 103 ? -2.226 -0.835 9.615 1.00 83.75 103 LEU A CA 1
ATOM 787 C C . LEU A 1 103 ? -2.125 -1.811 10.790 1.00 83.75 103 LEU A C 1
ATOM 789 O O . LEU A 1 103 ? -2.890 -2.767 10.838 1.00 83.75 103 LEU A O 1
ATOM 793 N N . ALA A 1 104 ? -1.178 -1.602 11.705 1.00 79.44 104 ALA A N 1
ATOM 794 C CA . ALA A 1 104 ? -1.002 -2.461 12.875 1.00 79.44 104 ALA A CA 1
ATOM 795 C C . ALA A 1 104 ? -2.099 -2.254 13.934 1.00 79.44 104 ALA A C 1
ATOM 797 O O . ALA A 1 104 ? -2.431 -3.193 14.651 1.00 79.44 104 ALA A O 1
ATOM 798 N N . ASP A 1 105 ? -2.669 -1.050 13.997 1.00 75.12 105 ASP A N 1
ATOM 799 C CA . ASP A 1 105 ? -3.758 -0.681 14.909 1.00 75.12 105 ASP A CA 1
ATOM 800 C C . ASP A 1 105 ? -5.164 -1.053 14.382 1.00 75.12 105 ASP A C 1
ATOM 802 O O . ASP A 1 105 ? -6.163 -0.670 14.997 1.00 75.12 105 ASP A O 1
ATOM 806 N N . THR A 1 106 ? -5.265 -1.750 13.238 1.00 60.69 106 THR A N 1
ATOM 807 C CA . THR A 1 106 ? -6.554 -2.136 12.620 1.00 60.69 106 THR A CA 1
ATOM 808 C C . THR A 1 106 ? -7.019 -3.513 13.082 1.00 60.69 106 THR A C 1
ATOM 810 O O . THR A 1 106 ? -8.218 -3.632 13.423 1.00 60.69 106 THR A O 1
#

Radius of gyration: 14.57 Å; chains: 1; bounding box: 40×26×51 Å

pLDDT: mean 80.62, std 14.47, range [43.06, 95.5]